Protein AF-A0A4D4ME92-F1 (afdb_monomer_lite)

Structure (mmCIF, N/CA/C/O backbone):
data_AF-A0A4D4ME92-F1
#
_entry.id   AF-A0A4D4ME92-F1
#
loop_
_atom_site.group_PDB
_atom_site.id
_atom_site.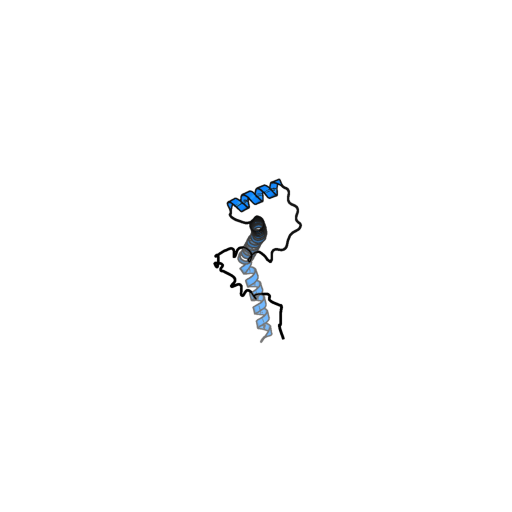type_symbol
_atom_site.label_atom_id
_atom_site.label_alt_id
_atom_site.label_comp_id
_atom_site.label_asym_id
_atom_site.label_entity_id
_atom_site.label_seq_id
_atom_site.pdbx_PDB_ins_code
_atom_site.Cartn_x
_atom_site.Cartn_y
_atom_site.Cartn_z
_atom_site.occupancy
_atom_site.B_iso_or_equiv
_atom_site.auth_seq_id
_atom_site.auth_comp_id
_atom_site.auth_asym_id
_atom_site.auth_atom_id
_atom_site.pdbx_PDB_model_num
ATOM 1 N N . MET A 1 1 ? -9.155 -56.994 79.400 1.00 43.25 1 MET A N 1
ATOM 2 C CA . MET A 1 1 ? -8.490 -55.939 78.609 1.00 43.25 1 MET A CA 1
ATOM 3 C C . MET A 1 1 ? -9.559 -55.136 77.883 1.00 43.25 1 MET A C 1
ATOM 5 O O . MET A 1 1 ? -10.289 -55.715 77.095 1.00 43.25 1 MET A O 1
ATOM 9 N N . ARG A 1 2 ? -9.743 -53.858 78.237 1.00 41.94 2 ARG A N 1
ATOM 10 C CA . ARG A 1 2 ? -10.668 -52.934 77.562 1.00 41.94 2 ARG A CA 1
ATOM 11 C C . ARG A 1 2 ? -9.824 -52.025 76.684 1.00 41.94 2 ARG A C 1
ATOM 13 O O . ARG A 1 2 ? -9.013 -51.291 77.242 1.00 41.94 2 ARG A O 1
ATOM 20 N N . ASP A 1 3 ? -10.019 -52.074 75.373 1.00 51.41 3 ASP A N 1
ATOM 21 C CA . ASP A 1 3 ? -9.364 -51.144 74.462 1.00 51.41 3 ASP A CA 1
ATOM 22 C C . ASP A 1 3 ? -10.337 -50.047 74.027 1.00 51.41 3 ASP A C 1
ATOM 24 O O . ASP A 1 3 ? -11.511 -50.284 73.733 1.00 51.41 3 ASP A O 1
ATOM 28 N N . ARG A 1 4 ? -9.846 -48.816 74.084 1.00 55.19 4 ARG A N 1
ATOM 29 C CA . ARG A 1 4 ? -10.583 -47.576 73.875 1.00 55.19 4 ARG A CA 1
ATOM 30 C C . ARG A 1 4 ? -9.703 -46.724 72.968 1.00 55.19 4 ARG A C 1
ATOM 32 O O . ARG A 1 4 ? -8.603 -46.359 73.380 1.00 55.19 4 ARG A O 1
ATOM 39 N N . ARG A 1 5 ? -10.327 -46.233 71.888 1.00 52.53 5 ARG A N 1
ATOM 40 C CA . ARG A 1 5 ? -9.940 -45.086 71.034 1.00 52.53 5 ARG A CA 1
ATOM 41 C C . ARG A 1 5 ? -9.082 -45.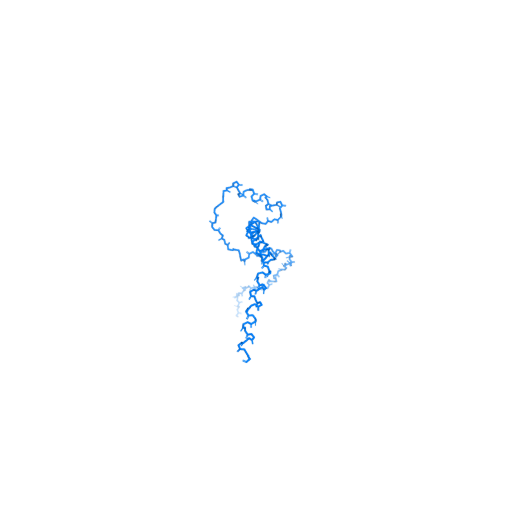477 69.823 1.00 52.53 5 ARG A C 1
ATOM 43 O O . ARG A 1 5 ? -7.922 -45.804 69.983 1.00 52.53 5 ARG A O 1
ATOM 50 N N . HIS A 1 6 ? -9.598 -45.316 68.604 1.00 49.47 6 HIS A N 1
ATOM 51 C CA . HIS A 1 6 ? -9.565 -44.066 67.828 1.00 49.47 6 HIS A CA 1
ATOM 52 C C . HIS A 1 6 ? -10.178 -44.307 66.427 1.00 49.47 6 HIS A C 1
ATOM 54 O O . HIS A 1 6 ? -9.667 -45.100 65.648 1.00 49.47 6 HIS A O 1
ATOM 60 N N . LEU A 1 7 ? -11.269 -43.617 66.092 1.00 48.91 7 LEU A N 1
ATOM 61 C CA . LEU A 1 7 ? -11.539 -43.174 64.711 1.00 48.91 7 LEU A CA 1
ATOM 62 C C . LEU A 1 7 ? -10.778 -41.838 64.553 1.00 48.91 7 LEU A C 1
ATOM 64 O O . LEU A 1 7 ? -10.682 -41.154 65.579 1.00 48.91 7 LEU A O 1
ATOM 68 N N . PRO A 1 8 ? -10.305 -41.386 63.361 1.00 49.09 8 PRO A N 1
ATOM 69 C CA . PRO A 1 8 ? -11.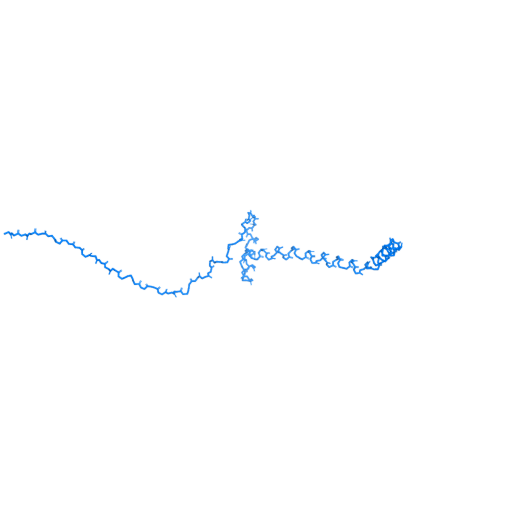215 -41.176 62.225 1.00 49.09 8 PRO A CA 1
ATOM 70 C C . PRO A 1 8 ? -10.603 -41.139 60.787 1.00 49.09 8 PRO A C 1
ATOM 72 O O . PRO A 1 8 ? -9.405 -41.246 60.574 1.00 49.09 8 PRO A O 1
ATOM 75 N N . GLN A 1 9 ? -11.495 -40.862 59.820 1.00 53.00 9 GLN A N 1
ATOM 76 C CA . GLN A 1 9 ? -11.294 -40.143 58.537 1.00 53.00 9 GLN A CA 1
ATOM 77 C C . GLN A 1 9 ? -11.241 -40.922 57.208 1.00 53.00 9 GLN A C 1
ATOM 79 O O . GLN A 1 9 ? -10.202 -41.206 56.625 1.00 53.00 9 GLN A O 1
ATOM 84 N N . LYS A 1 10 ? -12.462 -41.114 56.687 1.00 47.88 10 LYS A N 1
ATOM 85 C CA . LYS A 1 10 ? -12.915 -40.952 55.294 1.00 47.88 10 LYS A CA 1
ATOM 86 C C . LYS A 1 10 ? -11.864 -40.429 54.295 1.00 47.88 10 LYS A C 1
ATOM 88 O O . LYS A 1 10 ? -11.634 -39.221 54.221 1.00 47.88 10 LYS A O 1
ATOM 93 N N . ARG A 1 11 ? -11.392 -41.292 53.391 1.00 45.34 11 ARG A N 1
ATOM 94 C CA . ARG A 1 11 ? -11.000 -40.841 52.047 1.00 45.34 11 ARG A CA 1
ATOM 95 C C . ARG A 1 11 ? -12.273 -40.648 51.229 1.00 45.34 11 ARG A C 1
ATOM 97 O O . ARG A 1 11 ? -13.027 -41.584 50.994 1.00 45.34 11 ARG A O 1
ATOM 104 N N . ARG A 1 12 ? -12.540 -39.388 50.894 1.00 48.34 12 ARG A N 1
ATOM 105 C CA . ARG A 1 12 ? -13.545 -38.975 49.919 1.00 48.34 12 ARG A CA 1
ATOM 106 C C . ARG A 1 12 ? -12.979 -39.271 48.533 1.00 48.34 12 ARG A C 1
ATOM 108 O O . ARG A 1 12 ? -12.076 -38.568 48.092 1.00 48.34 12 ARG A O 1
ATOM 115 N N . GLU A 1 13 ? -13.501 -40.285 47.862 1.00 45.97 13 GLU A N 1
ATOM 116 C CA . GLU A 1 13 ? -13.469 -40.326 46.402 1.00 45.97 13 GLU A CA 1
ATOM 117 C C . GLU A 1 13 ? -14.507 -39.310 45.925 1.00 45.97 13 GLU A C 1
ATOM 119 O O . GLU A 1 13 ? -15.705 -39.574 45.867 1.00 45.97 13 GLU A O 1
ATOM 124 N N . HIS A 1 14 ? -14.048 -38.079 45.714 1.00 44.94 14 HIS A N 1
ATOM 125 C CA . HIS A 1 14 ? -14.825 -37.081 44.999 1.00 44.94 14 HIS A CA 1
ATOM 126 C C . HIS A 1 14 ? -14.708 -37.397 43.513 1.00 44.94 14 HIS A C 1
ATOM 128 O O . HIS A 1 14 ? -13.692 -37.105 42.887 1.00 44.94 14 HIS A O 1
ATOM 134 N N . ALA A 1 15 ? -15.763 -38.002 42.972 1.00 48.56 15 ALA A N 1
ATOM 135 C CA . ALA A 1 15 ? -16.082 -37.912 41.560 1.00 48.56 15 ALA A CA 1
ATOM 136 C C . ALA A 1 15 ? -16.167 -36.422 41.193 1.00 48.56 15 ALA A C 1
ATOM 138 O O . ALA A 1 15 ? -17.025 -35.696 41.699 1.00 48.56 15 ALA A O 1
ATOM 139 N N . THR A 1 16 ? -15.241 -35.945 40.366 1.00 54.38 16 THR A N 1
ATOM 140 C CA . THR A 1 16 ? -15.327 -34.604 39.789 1.00 54.38 16 THR A CA 1
ATOM 141 C C . THR A 1 16 ? -16.401 -34.592 38.703 1.00 54.38 16 THR A C 1
ATOM 143 O O . THR A 1 16 ? -16.374 -35.470 37.836 1.00 54.38 16 THR A O 1
ATOM 146 N N . PRO A 1 17 ? -17.337 -33.630 38.736 1.00 50.16 17 PRO A N 1
ATOM 147 C CA . PRO A 1 17 ? -18.415 -33.540 37.770 1.00 50.16 17 PRO A CA 1
ATOM 148 C C . PRO A 1 17 ? -17.957 -32.865 36.472 1.00 50.16 17 PRO A C 1
ATOM 150 O O . PRO A 1 17 ? -17.019 -32.072 36.457 1.00 50.16 17 PRO A O 1
ATOM 153 N N . GLU A 1 18 ? -18.666 -33.240 35.408 1.00 45.19 18 GLU A N 1
ATOM 154 C CA . GLU A 1 18 ? -19.057 -32.478 34.219 1.00 45.19 18 GLU A CA 1
ATOM 155 C C . GLU A 1 18 ? -18.325 -31.164 33.908 1.00 45.19 18 GLU A C 1
ATOM 157 O O . GLU A 1 18 ? -18.356 -30.235 34.705 1.00 45.19 18 GLU A O 1
ATOM 162 N N . HIS A 1 19 ? -17.906 -30.989 32.649 1.00 47.28 19 HIS A N 1
ATOM 163 C CA . HIS A 1 19 ? -18.387 -29.829 31.893 1.00 47.28 19 HIS A CA 1
ATOM 164 C C . HIS A 1 19 ? -18.200 -29.964 30.379 1.00 47.28 19 HIS A C 1
ATOM 166 O O . HIS A 1 19 ? -17.092 -30.035 29.854 1.00 47.28 19 HIS A O 1
ATOM 172 N N . LEU A 1 20 ? -19.357 -29.981 29.712 1.00 45.94 20 LEU A N 1
ATOM 173 C CA . LEU A 1 20 ? -19.662 -29.449 28.390 1.00 45.94 20 LEU A CA 1
ATOM 174 C C . LEU A 1 20 ? -18.467 -28.917 27.590 1.00 45.94 20 LEU A C 1
ATOM 176 O O . LEU A 1 20 ? -17.936 -27.838 27.862 1.00 45.94 20 LEU A O 1
ATOM 180 N N . THR A 1 21 ? -18.159 -29.610 26.498 1.00 49.94 21 THR A N 1
ATOM 181 C CA . THR A 1 21 ? -17.357 -29.091 25.390 1.00 49.94 21 THR A CA 1
ATOM 182 C C . THR A 1 21 ? -18.129 -27.959 24.708 1.00 49.94 21 THR A C 1
ATOM 184 O O . THR A 1 21 ? -18.812 -28.130 23.699 1.00 49.94 21 THR A O 1
ATOM 187 N N . ARG A 1 22 ? -18.060 -26.774 25.311 1.00 45.28 22 ARG A N 1
ATOM 188 C CA . ARG A 1 22 ? -18.498 -25.513 24.730 1.00 45.28 22 ARG A CA 1
ATOM 189 C C . ARG A 1 22 ? -17.638 -25.273 23.488 1.00 45.28 22 ARG A C 1
ATOM 191 O O . ARG A 1 22 ? -16.438 -25.047 23.603 1.00 45.28 22 ARG A O 1
ATOM 198 N N . HIS A 1 23 ? -18.257 -25.324 22.310 1.00 52.09 23 HIS A N 1
ATOM 199 C CA . HIS A 1 23 ? -17.760 -24.666 21.101 1.00 52.09 23 HIS A CA 1
ATOM 200 C C . HIS A 1 23 ? -17.487 -23.196 21.452 1.00 52.09 23 HIS A C 1
ATOM 202 O O . HIS A 1 23 ? -18.409 -22.388 21.542 1.00 52.09 23 HIS A O 1
ATOM 208 N N . GLY A 1 24 ? -16.237 -22.865 21.756 1.00 46.91 24 GLY A N 1
ATOM 209 C CA . GLY A 1 24 ? -15.874 -21.562 22.287 1.00 46.91 24 GLY A CA 1
ATOM 210 C C . GLY A 1 24 ? -14.439 -21.225 21.934 1.00 46.91 24 GLY A C 1
ATOM 211 O O . GLY A 1 24 ? -13.513 -21.704 22.574 1.00 46.91 24 GLY A O 1
ATOM 212 N N . ASN A 1 25 ? -14.299 -20.342 20.947 1.00 46.44 25 ASN A N 1
ATOM 213 C CA . ASN A 1 25 ? -13.147 -19.468 20.740 1.00 46.44 25 ASN A CA 1
ATOM 214 C C . ASN A 1 25 ? -11.861 -20.112 20.201 1.00 46.44 25 ASN A C 1
ATOM 216 O O . ASN A 1 25 ? -10.791 -19.974 20.789 1.00 46.44 25 ASN A O 1
ATOM 220 N N . SER A 1 26 ? -11.919 -20.641 18.974 1.00 50.19 26 SER A N 1
ATOM 221 C CA . SER A 1 26 ? -10.741 -20.613 18.091 1.00 50.19 26 SER A CA 1
ATOM 222 C C . SER A 1 26 ? -10.643 -19.244 17.400 1.00 50.19 26 SER A C 1
ATOM 224 O O . SER A 1 26 ? -10.824 -19.112 16.195 1.00 50.19 26 SER A O 1
ATOM 226 N N . CYS A 1 27 ? -10.445 -18.185 18.189 1.00 50.19 27 CYS A N 1
ATOM 227 C CA . CYS A 1 27 ? -10.202 -16.822 17.692 1.00 50.19 27 CYS A CA 1
ATOM 228 C C . CYS A 1 27 ? -8.811 -16.287 18.078 1.00 50.19 27 CYS A C 1
ATOM 230 O O . CYS A 1 27 ? -8.453 -15.179 17.690 1.00 50.19 27 CYS A O 1
ATOM 232 N N . TYR A 1 28 ? -7.999 -17.084 18.785 1.00 51.03 28 TYR A N 1
ATOM 233 C CA . TYR A 1 28 ? -6.697 -16.662 19.319 1.00 51.03 28 TYR A CA 1
ATOM 234 C C . TYR A 1 28 ? -5.465 -17.224 18.578 1.00 51.03 28 TYR A C 1
ATOM 236 O O . TYR A 1 28 ? -4.347 -17.010 19.035 1.00 51.03 28 TYR A O 1
ATOM 244 N N . HIS A 1 29 ? -5.614 -17.892 17.422 1.00 52.22 29 HIS A N 1
ATOM 245 C CA . HIS A 1 29 ? -4.500 -18.641 16.799 1.00 52.22 29 HIS A CA 1
ATOM 246 C C . HIS A 1 29 ? -4.049 -18.239 15.379 1.00 52.22 29 HIS A C 1
ATOM 248 O O . HIS A 1 29 ? -3.195 -18.917 14.823 1.00 52.22 29 HIS A O 1
ATOM 254 N N . ALA A 1 30 ? -4.489 -17.109 14.810 1.00 55.22 30 ALA A N 1
ATOM 255 C CA . ALA A 1 30 ? -3.949 -16.602 13.528 1.00 55.22 30 ALA A CA 1
ATOM 256 C C . ALA A 1 30 ? -3.170 -15.269 13.648 1.00 55.22 30 ALA A C 1
ATOM 258 O O . ALA A 1 30 ? -2.884 -14.616 12.649 1.00 55.22 30 ALA A O 1
ATOM 259 N N . GLY A 1 31 ? -2.853 -14.829 14.874 1.00 54.97 31 GLY A N 1
ATOM 260 C CA . GLY A 1 31 ? -2.270 -13.505 15.147 1.00 54.97 31 GLY A CA 1
ATOM 261 C C . GLY A 1 31 ? -0.747 -13.450 15.319 1.00 54.97 31 GLY A C 1
ATOM 262 O O . GLY A 1 31 ? -0.192 -12.357 15.402 1.00 54.97 31 GLY A O 1
ATOM 263 N N . MET A 1 32 ? -0.050 -14.587 15.376 1.00 65.31 32 MET A N 1
ATOM 264 C CA . MET A 1 32 ? 1.364 -14.632 15.769 1.00 65.31 32 MET A CA 1
ATOM 265 C C . MET A 1 32 ? 2.304 -14.790 14.571 1.00 65.31 32 MET A C 1
ATOM 267 O O . MET A 1 32 ? 2.788 -15.883 14.307 1.00 65.31 32 MET A O 1
ATOM 271 N N . ALA A 1 33 ? 2.547 -13.673 13.875 1.00 63.56 33 ALA A N 1
ATOM 272 C CA . ALA A 1 33 ? 3.803 -13.341 13.176 1.00 63.56 33 ALA A CA 1
ATOM 273 C C . ALA A 1 33 ? 3.777 -11.887 12.641 1.00 63.56 33 ALA A C 1
ATOM 275 O O . ALA A 1 33 ? 4.236 -11.612 11.536 1.00 63.56 33 ALA A O 1
ATOM 276 N N . LYS A 1 34 ? 3.175 -10.936 13.371 1.00 70.12 34 LYS A N 1
ATOM 277 C CA . LYS A 1 34 ? 3.154 -9.520 12.965 1.00 70.12 34 LYS A CA 1
ATOM 278 C C . LYS A 1 34 ? 4.210 -8.766 13.771 1.00 70.12 34 LYS A C 1
ATOM 280 O O . LYS A 1 34 ? 4.069 -8.622 14.982 1.00 70.12 34 LYS A O 1
ATOM 285 N N . THR A 1 35 ? 5.277 -8.318 13.113 1.00 79.44 35 THR A N 1
ATOM 286 C CA . THR A 1 35 ? 6.308 -7.478 13.739 1.00 79.44 35 THR A CA 1
ATOM 287 C C . THR A 1 35 ? 5.691 -6.144 14.155 1.00 79.44 35 THR A C 1
ATOM 289 O O . THR A 1 35 ? 5.040 -5.481 13.348 1.00 79.44 35 THR A O 1
ATOM 292 N N . GLN A 1 36 ? 5.888 -5.738 15.408 1.00 81.62 36 GLN A N 1
ATOM 293 C CA . GLN A 1 36 ? 5.443 -4.429 15.880 1.00 81.62 36 GLN A CA 1
ATOM 294 C C . GLN A 1 36 ? 6.326 -3.334 15.262 1.00 81.62 36 GLN A C 1
ATOM 296 O O . GLN A 1 36 ? 7.544 -3.361 15.428 1.00 81.62 36 GLN A O 1
ATOM 301 N N . SER A 1 37 ? 5.731 -2.365 14.561 1.00 78.50 37 SER A N 1
ATOM 302 C CA . SER A 1 37 ? 6.443 -1.181 14.071 1.00 78.50 37 SER A CA 1
ATOM 303 C C . SER A 1 37 ? 6.299 -0.028 15.070 1.00 78.50 37 SER A C 1
ATOM 305 O O . SER A 1 37 ? 5.206 0.278 15.540 1.00 78.50 37 SER A O 1
ATOM 307 N N . GLY A 1 38 ? 7.409 0.623 15.426 1.00 86.06 38 GLY A N 1
ATOM 308 C CA . GLY A 1 38 ? 7.433 1.769 16.348 1.00 86.06 38 GLY A CA 1
ATOM 309 C C . GLY A 1 38 ? 7.024 3.106 15.714 1.00 86.06 38 GLY A C 1
ATOM 310 O O . GLY A 1 38 ? 7.476 4.154 16.174 1.00 86.06 38 GLY A O 1
ATOM 311 N N . ALA A 1 39 ? 6.243 3.091 14.630 1.00 89.25 39 ALA A N 1
ATOM 312 C CA . ALA A 1 39 ? 5.864 4.299 13.903 1.00 89.25 39 ALA A CA 1
ATOM 313 C C . ALA A 1 39 ? 4.855 5.135 14.707 1.00 89.25 39 ALA A C 1
ATOM 315 O O . ALA A 1 39 ? 3.890 4.603 15.257 1.00 89.25 39 ALA A O 1
ATOM 316 N N . ARG A 1 40 ? 5.068 6.454 14.761 1.00 94.50 40 ARG A N 1
ATOM 317 C CA . ARG A 1 40 ? 4.119 7.405 15.354 1.00 94.50 40 ARG A CA 1
ATOM 318 C C . ARG A 1 40 ? 3.234 7.972 14.255 1.00 94.50 40 ARG A C 1
ATOM 320 O O . ARG A 1 40 ? 3.731 8.310 13.186 1.00 94.50 40 ARG A O 1
ATOM 327 N N . ILE A 1 41 ? 1.939 8.044 14.528 1.00 93.50 41 ILE A N 1
ATOM 328 C CA . ILE A 1 41 ? 0.919 8.519 13.596 1.00 93.50 41 ILE A CA 1
ATOM 329 C C . ILE A 1 41 ? 0.094 9.560 14.342 1.00 93.50 41 ILE A C 1
ATOM 331 O O . ILE A 1 41 ? -0.257 9.335 15.504 1.00 93.50 41 ILE A O 1
ATOM 335 N N . ASP A 1 42 ? -0.196 10.677 13.680 1.00 97.62 42 ASP A N 1
ATOM 336 C CA . ASP A 1 42 ? -1.056 11.715 14.234 1.00 97.62 42 ASP A CA 1
ATOM 337 C C . ASP A 1 42 ? -2.456 11.172 14.541 1.00 97.62 42 ASP A C 1
ATOM 339 O O . ASP A 1 42 ? -2.980 10.272 13.877 1.00 97.62 42 ASP A O 1
ATOM 343 N N . GLN A 1 43 ? -3.057 11.690 15.610 1.00 96.69 43 GLN A N 1
ATOM 344 C CA . GLN A 1 43 ? -4.284 11.129 16.166 1.00 96.69 43 GLN A CA 1
ATOM 345 C C . GLN A 1 43 ? -5.469 11.235 15.193 1.00 96.69 43 GLN A C 1
ATOM 347 O O . GLN A 1 43 ? -6.276 10.314 15.105 1.00 96.69 43 GLN A O 1
ATOM 352 N N . ASP A 1 44 ? -5.566 12.325 14.440 1.00 98.00 44 ASP A N 1
ATOM 353 C CA . ASP A 1 44 ? -6.589 12.532 13.411 1.00 98.00 44 ASP A CA 1
ATOM 354 C C . ASP A 1 44 ? -6.454 11.530 12.253 1.00 98.00 44 ASP A C 1
ATOM 356 O O . ASP A 1 44 ? -7.440 10.910 11.842 1.00 98.00 44 ASP A O 1
ATOM 360 N N . VAL A 1 45 ? -5.226 11.290 11.790 1.00 97.00 45 VAL A N 1
ATOM 361 C CA . VAL A 1 45 ? -4.912 10.287 10.765 1.00 97.00 45 VAL A CA 1
ATOM 362 C C . VAL A 1 45 ? -5.248 8.883 11.266 1.00 97.00 45 VAL A C 1
ATOM 364 O O . VAL A 1 45 ? -5.838 8.082 10.536 1.00 97.00 45 VAL A O 1
ATOM 367 N N . MET A 1 46 ? -4.923 8.584 12.525 1.00 96.56 46 MET A N 1
ATOM 368 C CA . MET A 1 46 ? -5.249 7.306 13.154 1.00 96.56 46 MET A CA 1
ATOM 369 C C . MET A 1 46 ? -6.766 7.069 13.210 1.00 96.56 46 MET A C 1
ATOM 371 O O . MET A 1 46 ? -7.227 5.970 12.893 1.00 96.56 46 MET A O 1
ATOM 375 N N . GLU A 1 47 ? -7.561 8.079 13.571 1.00 97.94 47 GLU A N 1
ATOM 376 C CA . GLU A 1 47 ? -9.023 7.950 13.598 1.00 97.94 47 GLU A CA 1
ATOM 377 C C . GLU A 1 47 ? -9.619 7.775 12.198 1.00 97.94 47 GLU A C 1
ATOM 379 O O . GLU A 1 47 ? -10.483 6.913 12.002 1.00 97.94 47 GLU A O 1
ATOM 384 N N . LEU A 1 48 ? -9.105 8.497 11.199 1.00 98.12 48 LEU A N 1
ATOM 385 C CA . LEU A 1 48 ? -9.511 8.296 9.809 1.00 98.12 48 LEU A CA 1
ATOM 386 C C . LEU A 1 48 ? -9.212 6.864 9.341 1.00 98.12 48 LEU A C 1
ATOM 388 O O . LEU A 1 48 ? -10.070 6.208 8.744 1.00 98.12 48 LEU A O 1
ATOM 392 N N . ALA A 1 49 ? -8.017 6.352 9.637 1.00 96.62 49 ALA A N 1
ATOM 393 C CA . ALA A 1 49 ? -7.627 5.001 9.261 1.00 96.62 49 ALA A CA 1
ATOM 394 C C . ALA A 1 49 ? -8.504 3.941 9.948 1.00 96.62 49 ALA A C 1
ATOM 396 O O . ALA A 1 49 ? -8.930 2.986 9.298 1.00 96.62 49 ALA A O 1
ATOM 397 N N . LYS A 1 50 ? -8.851 4.127 11.229 1.00 97.25 50 LYS A N 1
ATOM 398 C CA . LYS A 1 50 ? -9.782 3.242 11.950 1.00 97.25 50 LYS A CA 1
ATOM 399 C C . LYS A 1 50 ? -11.182 3.251 11.343 1.00 97.25 50 LYS A C 1
ATOM 401 O O . LYS A 1 50 ? -11.772 2.180 11.198 1.00 97.25 50 LYS A O 1
ATOM 406 N N . ALA A 1 51 ? -11.711 4.424 10.990 1.00 98.12 51 ALA A N 1
ATOM 407 C CA . ALA A 1 51 ? -13.017 4.536 10.344 1.00 98.12 51 ALA A CA 1
ATOM 408 C C . ALA A 1 51 ? -13.032 3.756 9.021 1.00 98.12 51 ALA A C 1
ATOM 410 O O . ALA A 1 51 ? -13.866 2.877 8.826 1.00 98.12 51 ALA A O 1
ATOM 411 N N . ARG A 1 52 ? -12.021 3.968 8.173 1.00 98.12 52 ARG A N 1
ATOM 412 C CA . ARG A 1 52 ? -11.897 3.262 6.890 1.00 98.12 52 ARG A CA 1
ATOM 413 C C . ARG A 1 52 ? -11.671 1.761 7.028 1.00 98.12 52 ARG A C 1
ATOM 415 O O . ARG A 1 52 ? -12.180 0.999 6.208 1.00 98.12 52 ARG A O 1
ATOM 422 N N . ALA A 1 53 ? -10.902 1.334 8.026 1.00 97.69 53 ALA A N 1
ATOM 423 C CA . ALA A 1 53 ? -10.707 -0.082 8.314 1.00 97.69 53 ALA A CA 1
ATOM 424 C C . ALA A 1 53 ? -12.041 -0.735 8.709 1.00 97.69 53 ALA A C 1
ATOM 426 O O . ALA A 1 53 ? -12.379 -1.799 8.192 1.00 97.69 53 ALA A O 1
ATOM 427 N N . ARG A 1 54 ? -12.846 -0.056 9.539 1.00 97.94 54 ARG A N 1
ATOM 428 C CA . ARG A 1 54 ? -14.188 -0.512 9.926 1.00 97.94 54 ARG A CA 1
ATOM 429 C C . ARG A 1 54 ? -15.128 -0.618 8.730 1.00 97.94 54 ARG A C 1
ATOM 431 O O . ARG A 1 54 ? -15.779 -1.650 8.596 1.00 97.94 54 ARG A O 1
ATOM 438 N N . ASP A 1 55 ? -15.155 0.387 7.856 1.00 98.06 55 ASP A N 1
ATOM 439 C CA . ASP A 1 55 ? -15.990 0.373 6.644 1.00 98.06 55 ASP A CA 1
ATOM 440 C C . ASP A 1 55 ? -15.681 -0.837 5.746 1.00 98.06 55 ASP A C 1
ATOM 442 O O . ASP A 1 55 ? -16.548 -1.329 5.028 1.00 98.06 55 ASP A O 1
ATOM 446 N N . ARG A 1 56 ? -14.442 -1.341 5.807 1.00 96.00 56 ARG A N 1
ATOM 447 C CA . ARG A 1 56 ? -13.965 -2.505 5.049 1.00 96.00 56 ARG A CA 1
ATOM 448 C C . ARG A 1 56 ? -13.979 -3.817 5.840 1.00 96.00 56 ARG A C 1
ATOM 450 O O . ARG A 1 56 ?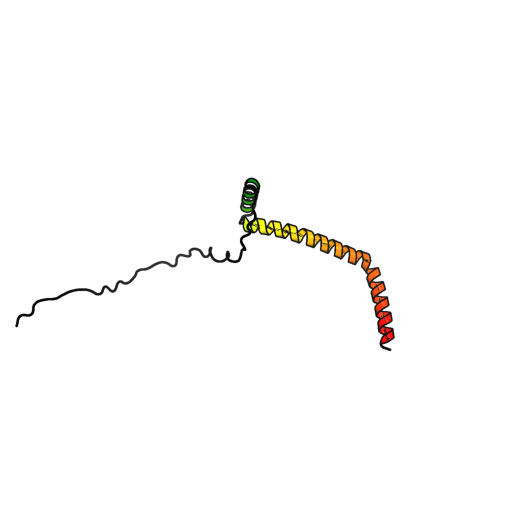 -13.548 -4.835 5.307 1.00 96.00 56 ARG A O 1
ATOM 457 N N . GLY A 1 57 ? -14.427 -3.813 7.098 1.00 96.94 57 GLY A N 1
ATOM 458 C CA . GLY A 1 57 ? -14.389 -4.993 7.970 1.00 96.94 57 GLY A CA 1
ATOM 459 C C . GLY A 1 57 ? -12.972 -5.499 8.276 1.00 96.94 57 GLY A C 1
ATOM 460 O O . GLY A 1 57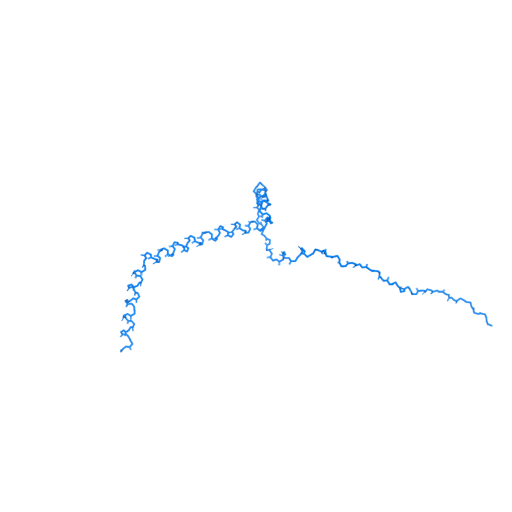 ? -12.787 -6.680 8.560 1.00 96.94 57 GLY A O 1
ATOM 461 N N . GLN A 1 58 ? -11.965 -4.628 8.195 1.00 95.19 58 GLN A N 1
ATOM 462 C CA . GLN A 1 58 ? -10.552 -4.956 8.386 1.00 95.19 58 GLN A CA 1
ATOM 463 C C . GLN A 1 58 ? -10.054 -4.495 9.759 1.00 95.19 58 GLN A C 1
ATOM 465 O O . GLN A 1 58 ? -10.526 -3.502 10.317 1.00 95.19 58 GLN A O 1
ATOM 470 N N . SER A 1 59 ? -9.043 -5.185 10.298 1.00 95.75 59 SER A N 1
ATOM 471 C CA . SER A 1 59 ? -8.270 -4.622 11.407 1.00 95.75 59 SER A CA 1
ATOM 472 C C . SER A 1 59 ? -7.458 -3.421 10.913 1.00 95.75 59 SER A C 1
ATOM 474 O O . SER A 1 59 ? -7.079 -3.355 9.743 1.00 95.75 59 SER A O 1
ATOM 476 N N . ILE A 1 60 ? -7.138 -2.480 11.804 1.00 95.19 60 ILE A N 1
ATOM 477 C CA . ILE A 1 60 ? -6.315 -1.316 11.442 1.00 95.19 60 ILE A CA 1
ATOM 478 C C . ILE A 1 60 ? -4.953 -1.727 10.864 1.00 95.19 60 ILE A C 1
ATOM 480 O O . ILE A 1 60 ? -4.489 -1.145 9.888 1.00 95.19 60 ILE A O 1
ATOM 484 N N . GLY A 1 61 ? -4.337 -2.771 11.425 1.00 93.25 61 GLY A N 1
ATOM 485 C CA . GLY A 1 61 ? -3.058 -3.285 10.944 1.00 93.25 61 GLY A CA 1
ATOM 486 C C . GLY A 1 61 ? -3.163 -3.900 9.550 1.00 93.25 61 GLY A C 1
ATOM 487 O O . GLY A 1 61 ? -2.302 -3.649 8.711 1.00 93.25 61 GLY A O 1
ATOM 488 N N . ASP A 1 62 ? -4.230 -4.656 9.276 1.00 95.06 62 ASP A N 1
ATOM 489 C CA . ASP A 1 62 ? -4.439 -5.256 7.952 1.00 95.06 62 ASP A CA 1
ATOM 490 C C . ASP A 1 62 ? -4.767 -4.190 6.900 1.00 95.06 62 ASP A C 1
ATOM 492 O O . ASP A 1 62 ? -4.287 -4.284 5.770 1.00 95.06 62 ASP A O 1
ATOM 496 N N . TYR A 1 63 ? -5.506 -3.147 7.289 1.00 96.38 63 TYR A N 1
ATOM 497 C CA . TYR A 1 63 ? -5.788 -1.996 6.437 1.00 96.38 63 TYR A CA 1
ATOM 498 C C . TYR A 1 63 ? -4.510 -1.239 6.054 1.00 96.38 63 TYR A C 1
ATOM 500 O O . TYR A 1 63 ? -4.265 -1.001 4.873 1.00 96.38 63 TYR A O 1
ATOM 508 N N . ILE A 1 64 ? -3.652 -0.915 7.028 1.00 94.44 64 ILE A N 1
ATOM 509 C CA . ILE A 1 64 ? -2.369 -0.246 6.758 1.00 94.44 64 ILE A CA 1
ATOM 510 C C . ILE A 1 64 ? -1.481 -1.129 5.877 1.00 94.44 64 ILE A C 1
ATOM 512 O O . ILE A 1 64 ? -0.917 -0.652 4.897 1.00 94.44 64 ILE A O 1
ATOM 516 N N . ALA A 1 65 ? -1.384 -2.424 6.182 1.00 93.50 65 ALA A N 1
ATOM 517 C CA . ALA A 1 65 ? -0.575 -3.344 5.392 1.00 93.50 65 ALA A CA 1
ATOM 518 C C . ALA A 1 65 ? -1.072 -3.455 3.941 1.00 93.50 65 ALA A C 1
ATOM 520 O O . ALA A 1 65 ? -0.263 -3.574 3.026 1.00 93.50 65 ALA A O 1
ATOM 521 N N . HIS A 1 66 ? -2.388 -3.410 3.723 1.00 93.62 66 HIS A N 1
ATOM 522 C CA . HIS A 1 66 ? -2.968 -3.371 2.384 1.00 93.62 66 HIS A CA 1
ATOM 523 C C . HIS A 1 66 ? -2.578 -2.097 1.634 1.00 93.62 66 HIS A C 1
ATOM 525 O O . HIS A 1 66 ? -2.074 -2.200 0.523 1.00 93.62 66 HIS A O 1
ATOM 531 N N . LEU A 1 67 ? -2.752 -0.924 2.252 1.00 93.56 67 LEU A N 1
ATOM 532 C CA . LEU A 1 67 ? -2.383 0.354 1.635 1.00 93.56 67 LEU A CA 1
ATOM 533 C C . LEU A 1 67 ? -0.905 0.400 1.236 1.00 93.56 67 LEU A C 1
ATOM 535 O O . LEU A 1 67 ? -0.585 0.807 0.127 1.00 93.56 67 LEU A O 1
ATOM 539 N N . VAL A 1 68 ? -0.012 -0.054 2.121 1.00 93.06 68 VAL A N 1
ATOM 540 C CA . VAL A 1 68 ? 1.434 -0.076 1.851 1.00 93.06 68 VAL A CA 1
ATOM 541 C C . VAL A 1 68 ? 1.775 -1.025 0.700 1.00 93.06 68 VAL A C 1
ATOM 543 O O . VAL A 1 68 ? 2.623 -0.701 -0.126 1.00 93.06 68 VAL A O 1
ATOM 546 N N . ARG A 1 69 ? 1.118 -2.190 0.623 1.00 92.00 69 ARG A N 1
ATOM 547 C CA . ARG A 1 69 ? 1.317 -3.118 -0.498 1.00 92.00 69 ARG A CA 1
ATOM 548 C C . ARG A 1 69 ? 0.818 -2.535 -1.811 1.00 92.00 69 ARG A C 1
ATOM 550 O O . ARG A 1 69 ? 1.554 -2.578 -2.783 1.00 92.00 69 ARG A O 1
ATOM 557 N N . GLU A 1 70 ? -0.385 -1.966 -1.838 1.00 91.06 70 GLU A N 1
ATOM 558 C CA . GLU A 1 70 ? -0.919 -1.352 -3.059 1.00 91.06 70 GLU A CA 1
ATOM 559 C C . GLU A 1 70 ? -0.043 -0.208 -3.572 1.00 91.06 70 GLU A C 1
ATOM 561 O O . GLU A 1 70 ? 0.166 -0.095 -4.779 1.00 91.06 70 GLU A O 1
ATOM 566 N N . ASP A 1 71 ? 0.497 0.611 -2.670 1.00 89.88 71 ASP A N 1
ATOM 567 C CA . ASP A 1 71 ? 1.427 1.684 -3.024 1.00 89.88 71 ASP A CA 1
ATOM 568 C C . ASP A 1 71 ? 2.714 1.134 -3.669 1.00 89.88 71 ASP A C 1
ATOM 570 O O . ASP A 1 71 ? 3.107 1.558 -4.760 1.00 89.88 71 ASP A O 1
ATOM 574 N N . ALA A 1 72 ? 3.323 0.117 -3.050 1.00 89.88 72 ALA A N 1
ATOM 575 C CA . ALA A 1 72 ? 4.544 -0.509 -3.553 1.00 89.88 72 ALA A CA 1
ATOM 576 C C . ALA A 1 72 ? 4.325 -1.273 -4.873 1.00 89.88 72 ALA A C 1
ATOM 578 O O . ALA A 1 72 ? 5.092 -1.126 -5.832 1.00 89.88 72 ALA A O 1
ATOM 579 N N . ASP A 1 73 ? 3.264 -2.075 -4.945 1.00 88.75 73 ASP A N 1
ATOM 580 C CA . ASP A 1 73 ? 2.954 -2.906 -6.107 1.00 88.75 73 ASP A CA 1
ATOM 581 C C . ASP A 1 73 ? 2.479 -2.055 -7.290 1.00 88.75 73 ASP A C 1
ATOM 583 O O . ASP A 1 73 ? 2.823 -2.344 -8.436 1.00 88.75 73 ASP A O 1
ATOM 587 N N . GLY A 1 74 ? 1.756 -0.960 -7.040 1.00 85.88 74 GLY A N 1
ATOM 588 C CA . GLY A 1 74 ? 1.289 -0.053 -8.087 1.00 85.88 74 GLY A CA 1
ATOM 589 C C . GLY A 1 74 ? 2.428 0.600 -8.875 1.00 85.88 74 GLY A C 1
ATOM 590 O O . GLY A 1 74 ? 2.324 0.758 -10.092 1.00 85.88 74 GLY A O 1
ATOM 591 N N . LEU A 1 75 ? 3.537 0.949 -8.217 1.00 84.94 75 LEU A N 1
ATOM 592 C CA . LEU A 1 75 ? 4.746 1.436 -8.892 1.00 84.94 75 LEU A CA 1
ATOM 593 C C . LEU A 1 75 ? 5.442 0.323 -9.678 1.00 84.94 75 LEU A C 1
ATOM 595 O O . LEU A 1 75 ? 5.864 0.541 -10.815 1.00 84.94 75 LEU A O 1
ATOM 599 N N . ARG A 1 76 ? 5.517 -0.880 -9.100 1.00 83.12 76 ARG A N 1
ATOM 600 C CA . ARG A 1 76 ? 6.112 -2.049 -9.753 1.00 83.12 76 ARG A CA 1
ATOM 601 C C . ARG A 1 76 ? 5.385 -2.411 -11.045 1.00 83.12 76 ARG A C 1
ATOM 603 O O . ARG A 1 76 ? 6.044 -2.633 -12.057 1.00 83.12 76 ARG A O 1
ATOM 610 N N . VAL A 1 77 ? 4.052 -2.448 -11.019 1.00 90.31 77 VAL A N 1
ATOM 611 C CA . VAL A 1 77 ? 3.227 -2.735 -12.202 1.00 90.31 77 VAL A CA 1
ATOM 612 C C . VAL A 1 77 ? 3.493 -1.704 -13.296 1.00 90.31 77 VAL A C 1
ATOM 614 O O . VAL A 1 77 ? 3.842 -2.086 -14.406 1.00 90.31 77 VAL A O 1
ATOM 617 N N . ARG A 1 78 ? 3.453 -0.403 -12.975 1.00 89.94 78 ARG A N 1
ATOM 618 C CA . ARG A 1 78 ? 3.746 0.659 -13.957 1.00 89.94 78 ARG A CA 1
ATOM 619 C C . ARG A 1 78 ? 5.160 0.557 -14.530 1.00 89.94 78 ARG A C 1
ATOM 621 O O . ARG A 1 78 ? 5.352 0.797 -15.717 1.00 89.94 78 ARG A O 1
ATOM 628 N N . GLY A 1 79 ? 6.142 0.209 -13.699 1.00 89.81 79 GLY A N 1
ATOM 629 C CA . GLY A 1 79 ? 7.523 0.010 -14.136 1.00 89.81 79 GLY A CA 1
ATOM 630 C C . GLY A 1 79 ? 7.669 -1.171 -15.096 1.00 89.81 79 GLY A C 1
ATOM 631 O O . GLY A 1 79 ? 8.332 -1.044 -16.122 1.00 89.81 79 GLY A O 1
ATOM 632 N N . LEU A 1 80 ? 7.016 -2.298 -14.801 1.00 95.06 80 LEU A N 1
ATOM 633 C CA . LEU A 1 80 ? 7.010 -3.461 -15.690 1.00 95.06 80 LEU A CA 1
ATOM 634 C C . LEU A 1 80 ? 6.262 -3.192 -16.993 1.00 95.06 80 LEU A C 1
ATOM 636 O O . LEU A 1 80 ? 6.745 -3.597 -18.044 1.00 95.06 80 LEU A O 1
ATOM 640 N N . ASP A 1 81 ? 5.140 -2.477 -16.947 1.00 95.81 81 ASP A N 1
ATOM 641 C CA . ASP A 1 81 ? 4.411 -2.082 -18.153 1.00 95.81 81 ASP A CA 1
ATOM 642 C C . ASP A 1 81 ? 5.262 -1.162 -19.039 1.00 95.81 81 ASP A C 1
ATOM 644 O O . ASP A 1 81 ? 5.308 -1.341 -20.256 1.00 95.81 81 ASP A O 1
ATOM 648 N N . ALA A 1 82 ? 5.992 -0.215 -18.440 1.00 96.12 82 ALA A N 1
ATOM 649 C CA . ALA A 1 82 ? 6.918 0.645 -19.170 1.00 96.12 82 ALA A CA 1
ATOM 650 C C . ALA A 1 82 ? 8.082 -0.149 -19.784 1.00 96.12 82 ALA A C 1
ATOM 652 O O . ALA A 1 82 ? 8.410 0.051 -20.951 1.00 96.12 82 ALA A O 1
ATOM 653 N N . ALA A 1 83 ? 8.677 -1.075 -19.026 1.00 95.62 83 ALA A N 1
ATOM 654 C CA . ALA A 1 83 ? 9.747 -1.937 -19.522 1.00 95.62 83 ALA A CA 1
ATOM 655 C C . ALA A 1 83 ? 9.262 -2.852 -20.653 1.00 95.62 83 ALA A C 1
ATOM 657 O O . ALA A 1 83 ? 9.932 -2.971 -21.673 1.00 95.62 83 ALA A O 1
ATOM 658 N N . ARG A 1 84 ? 8.072 -3.448 -20.512 1.00 96.06 84 ARG A N 1
ATOM 659 C CA . ARG A 1 84 ? 7.440 -4.243 -21.568 1.00 96.06 84 ARG A CA 1
ATOM 660 C C . ARG A 1 84 ? 7.267 -3.416 -22.834 1.00 96.06 84 ARG A C 1
ATOM 662 O O . ARG A 1 84 ? 7.680 -3.852 -23.898 1.00 96.06 84 ARG A O 1
ATOM 669 N N . ARG A 1 85 ? 6.690 -2.220 -22.710 1.00 95.56 85 ARG A N 1
ATOM 670 C CA . ARG A 1 85 ? 6.488 -1.323 -23.848 1.00 95.56 85 ARG A CA 1
ATOM 671 C C . ARG A 1 85 ? 7.807 -0.967 -24.533 1.00 95.56 85 ARG A C 1
ATOM 673 O O . ARG A 1 85 ? 7.857 -0.956 -25.753 1.00 95.56 85 ARG A O 1
ATOM 680 N N . PHE A 1 86 ? 8.863 -0.714 -23.763 1.00 95.19 86 PHE A N 1
ATOM 681 C CA . PHE A 1 86 ? 10.196 -0.467 -24.306 1.00 95.19 86 PHE A CA 1
ATOM 682 C C . PHE A 1 86 ? 10.728 -1.670 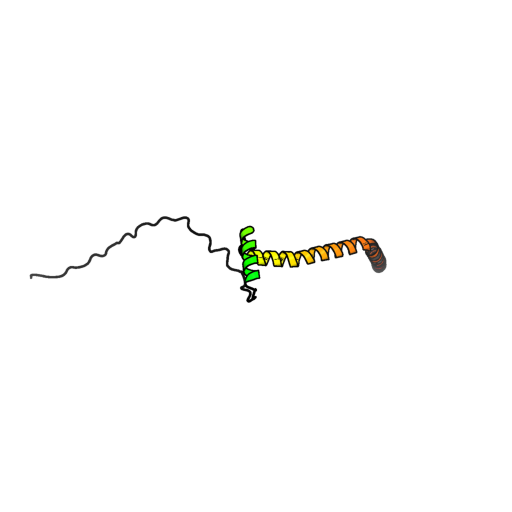-25.099 1.00 95.19 86 PHE A C 1
ATOM 684 O O . PHE A 1 86 ? 11.230 -1.490 -26.203 1.00 95.19 86 PHE A O 1
ATOM 691 N N . LEU A 1 87 ? 10.588 -2.892 -24.575 1.00 94.50 87 LEU A N 1
ATOM 692 C CA . LEU A 1 87 ? 10.986 -4.105 -25.299 1.00 94.50 87 LEU A CA 1
ATOM 693 C C . LEU A 1 87 ? 10.174 -4.277 -26.589 1.00 94.50 87 LEU A C 1
ATOM 695 O O . LEU A 1 87 ? 10.762 -4.485 -27.643 1.00 94.50 87 LEU A O 1
ATOM 699 N N . ASP A 1 88 ? 8.851 -4.104 -26.522 1.00 95.19 88 ASP A N 1
ATOM 700 C CA . ASP A 1 88 ? 7.964 -4.207 -27.687 1.00 95.19 88 ASP A CA 1
ATOM 701 C C . ASP A 1 88 ? 8.318 -3.155 -28.764 1.00 95.19 88 ASP A C 1
ATOM 703 O O . ASP A 1 88 ? 8.330 -3.461 -29.956 1.00 95.19 88 ASP A O 1
ATOM 707 N N . GLU A 1 89 ? 8.638 -1.918 -28.364 1.00 95.31 89 GLU A N 1
ATOM 708 C CA . GLU A 1 89 ? 9.025 -0.831 -29.278 1.00 95.31 89 GLU A CA 1
ATOM 709 C C . GLU A 1 89 ? 10.420 -1.032 -29.899 1.00 95.31 89 GLU A C 1
ATOM 711 O O . GLU A 1 89 ? 10.659 -0.581 -31.020 1.00 95.31 89 GLU A O 1
ATOM 716 N N . HIS A 1 90 ? 11.334 -1.714 -29.204 1.00 94.25 90 HIS A N 1
ATOM 717 C CA . HIS A 1 90 ? 12.729 -1.882 -29.626 1.00 94.25 90 HIS A CA 1
ATOM 718 C C . HIS A 1 90 ? 13.094 -3.304 -30.072 1.00 94.25 90 HIS A C 1
ATOM 720 O O . HIS A 1 90 ? 14.266 -3.558 -30.350 1.00 94.25 90 HIS A O 1
ATOM 726 N N . GLN A 1 91 ? 12.118 -4.207 -30.202 1.00 90.00 91 GLN A N 1
ATOM 727 C CA . GLN A 1 91 ? 12.345 -5.619 -30.526 1.00 90.00 91 GLN A CA 1
ATOM 728 C C . GLN A 1 91 ? 13.236 -5.812 -31.761 1.00 90.00 91 GLN A C 1
ATOM 730 O O . GLN A 1 91 ? 14.210 -6.550 -31.701 1.00 90.00 91 GLN A O 1
ATOM 735 N N . ALA A 1 92 ? 12.988 -5.056 -32.834 1.00 89.88 92 ALA A N 1
ATOM 736 C CA . ALA A 1 92 ? 13.762 -5.157 -34.073 1.00 89.88 92 ALA A CA 1
ATOM 737 C C . ALA A 1 92 ? 15.260 -4.835 -33.900 1.00 89.88 92 ALA A C 1
ATOM 739 O O . ALA A 1 92 ? 16.092 -5.396 -34.604 1.00 89.88 92 ALA A O 1
ATOM 740 N N . VAL A 1 93 ? 15.612 -3.944 -32.964 1.00 90.94 93 VAL A N 1
ATOM 741 C CA . VAL A 1 93 ? 17.017 -3.615 -32.669 1.00 90.94 93 VAL A CA 1
ATOM 742 C C . VAL A 1 93 ? 17.690 -4.770 -31.932 1.00 90.94 93 VAL A C 1
ATOM 744 O O . VAL A 1 93 ? 18.857 -5.060 -32.179 1.00 90.94 93 VAL A O 1
ATOM 747 N N . PHE A 1 94 ? 16.967 -5.434 -31.027 1.00 87.62 94 PHE A N 1
ATOM 748 C CA . PHE A 1 94 ? 17.484 -6.613 -30.336 1.00 87.62 94 PHE A CA 1
ATOM 749 C C . PHE A 1 94 ? 17.654 -7.791 -31.293 1.00 87.62 94 PHE A C 1
ATOM 751 O O . PHE A 1 94 ? 18.706 -8.422 -31.263 1.00 87.62 94 PHE A O 1
ATOM 758 N N . ASP A 1 95 ? 16.678 -8.016 -32.175 1.00 90.75 95 ASP A N 1
ATOM 759 C CA . ASP A 1 95 ? 16.743 -9.066 -33.193 1.00 90.75 95 ASP A CA 1
ATOM 760 C C . ASP A 1 95 ? 17.956 -8.852 -34.127 1.00 90.75 95 ASP A C 1
ATOM 762 O O . ASP A 1 95 ? 18.718 -9.783 -34.374 1.00 90.75 95 ASP A O 1
ATOM 766 N N . GLU A 1 96 ? 18.218 -7.613 -34.573 1.00 86.88 96 GLU A N 1
ATOM 767 C CA . GLU A 1 96 ? 19.386 -7.288 -35.414 1.00 86.88 96 GLU A CA 1
ATOM 768 C C . GLU A 1 96 ? 20.722 -7.596 -34.717 1.00 86.88 96 GLU A C 1
ATOM 770 O O . GLU A 1 96 ? 21.652 -8.128 -35.331 1.00 86.88 96 GLU A O 1
ATOM 775 N N . VAL A 1 97 ? 20.830 -7.269 -33.426 1.00 87.69 97 VAL A N 1
ATOM 776 C CA . VAL A 1 97 ? 22.031 -7.562 -32.632 1.00 87.69 97 VAL A CA 1
ATOM 777 C C . VAL A 1 97 ? 22.194 -9.069 -32.429 1.00 87.69 97 VAL A C 1
ATOM 779 O O . VAL A 1 97 ? 23.305 -9.581 -32.572 1.00 87.69 97 VAL A O 1
ATOM 782 N N . GLU A 1 98 ? 21.111 -9.789 -32.136 1.00 86.81 98 GLU A N 1
ATOM 783 C CA . GLU A 1 98 ? 21.145 -11.235 -31.915 1.00 86.81 98 GLU A CA 1
ATOM 784 C C . GLU A 1 98 ? 21.536 -11.996 -33.193 1.00 86.81 98 GLU A C 1
ATOM 786 O O . GLU A 1 98 ? 22.421 -12.856 -33.157 1.00 86.81 98 GLU A O 1
ATOM 791 N N . ASP A 1 99 ? 20.969 -11.627 -34.342 1.00 85.38 99 ASP A N 1
ATOM 792 C CA . ASP A 1 99 ? 21.305 -12.219 -35.641 1.00 85.38 99 ASP A CA 1
ATOM 793 C C . ASP A 1 99 ? 22.781 -11.994 -36.014 1.00 85.38 99 ASP A C 1
ATOM 795 O O . ASP A 1 99 ? 23.452 -12.887 -36.556 1.00 85.38 99 ASP A O 1
ATOM 799 N N . ALA A 1 100 ? 23.324 -10.815 -35.693 1.00 82.06 100 ALA A N 1
ATOM 800 C CA . ALA A 1 100 ? 24.734 -10.502 -35.904 1.00 82.06 100 ALA A CA 1
ATOM 801 C C . ALA A 1 100 ? 25.659 -11.366 -35.023 1.00 82.06 100 ALA A C 1
ATOM 803 O O . ALA A 1 100 ? 26.691 -11.854 -35.500 1.00 82.06 100 ALA A O 1
ATOM 804 N N . GLU A 1 101 ? 25.290 -11.612 -33.761 1.00 80.62 101 GLU A N 1
ATOM 805 C CA . GLU A 1 101 ? 26.048 -12.486 -32.856 1.00 80.62 101 GLU A CA 1
ATOM 806 C C . GLU A 1 101 ? 25.962 -13.968 -33.253 1.00 80.62 101 GLU A C 1
ATOM 808 O O . GLU A 1 101 ? 26.979 -14.672 -33.251 1.00 80.62 101 GLU A O 1
ATOM 813 N N . GLN A 1 102 ? 24.785 -14.453 -33.659 1.00 78.50 102 GLN A N 1
ATOM 814 C CA . GLN A 1 102 ? 24.601 -15.834 -34.120 1.00 78.50 102 GLN A CA 1
ATOM 815 C C . GLN A 1 102 ? 25.391 -16.113 -35.407 1.00 78.50 102 GLN A C 1
ATOM 817 O O . GLN A 1 102 ? 26.047 -17.155 -35.526 1.00 78.50 102 GLN A O 1
ATOM 822 N N . SER A 1 103 ? 25.423 -15.147 -36.328 1.00 70.38 103 SER A N 1
ATOM 823 C CA . SER A 1 103 ? 26.234 -15.219 -37.549 1.00 70.38 103 SER A CA 1
ATOM 824 C C . SER A 1 103 ? 27.740 -15.273 -37.248 1.00 70.38 103 SER A C 1
ATOM 826 O O . SER A 1 103 ? 28.483 -16.010 -37.901 1.00 70.38 103 SER A O 1
ATOM 828 N N . ALA A 1 104 ? 28.206 -14.548 -36.225 1.00 66.44 104 ALA A N 1
ATOM 829 C CA . ALA A 1 104 ? 29.604 -14.569 -35.788 1.00 66.44 104 ALA A CA 1
ATOM 830 C C . ALA A 1 104 ? 29.984 -15.856 -35.024 1.00 66.44 104 ALA A C 1
ATOM 832 O O . ALA A 1 104 ? 31.116 -16.335 -35.137 1.00 66.44 104 ALA A O 1
ATOM 833 N N . SER A 1 105 ? 29.047 -16.434 -34.268 1.00 65.38 105 SER A N 1
ATOM 834 C CA . SER A 1 105 ? 29.219 -17.695 -33.533 1.00 65.38 105 SER A CA 1
ATOM 835 C C . SER A 1 105 ? 29.283 -18.909 -34.471 1.00 65.38 105 SER A C 1
ATOM 837 O O . SER A 1 105 ? 30.184 -19.743 -34.345 1.00 65.38 105 SER A O 1
ATOM 839 N N . GLY A 1 106 ? 28.412 -18.964 -35.487 1.00 60.41 106 GLY A N 1
ATOM 840 C CA . GLY A 1 106 ? 28.422 -20.019 -36.510 1.00 60.41 106 GLY A CA 1
ATOM 841 C C . GLY A 1 106 ? 29.711 -20.061 -37.341 1.00 60.41 106 GLY A C 1
ATOM 842 O O . GLY A 1 106 ? 30.147 -21.133 -37.750 1.00 60.41 106 GLY A O 1
ATOM 843 N N . ALA A 1 107 ? 30.382 -18.918 -37.513 1.00 59.09 107 ALA A N 1
ATOM 844 C CA . ALA A 1 107 ? 31.669 -18.830 -38.203 1.00 59.09 107 ALA A CA 1
ATOM 845 C C . ALA A 1 107 ? 32.867 -19.353 -37.381 1.00 59.09 107 ALA A C 1
ATOM 847 O O . ALA A 1 107 ? 33.929 -19.590 -37.950 1.00 59.09 107 ALA A O 1
ATOM 848 N N . ARG A 1 108 ? 32.733 -19.536 -36.056 1.00 56.22 108 ARG A N 1
ATOM 849 C CA . ARG A 1 108 ? 33.808 -20.065 -35.187 1.00 56.22 108 ARG A CA 1
ATOM 850 C C . ARG A 1 108 ? 33.733 -21.572 -34.928 1.00 56.22 108 ARG A C 1
ATOM 852 O O . ARG A 1 108 ? 34.662 -22.114 -34.333 1.00 56.22 108 ARG A O 1
ATOM 859 N N . ALA A 1 109 ? 32.658 -22.235 -35.349 1.00 54.69 109 ALA A N 1
ATOM 860 C CA . ALA A 1 109 ? 32.443 -23.670 -35.148 1.00 54.69 109 ALA A CA 1
ATOM 861 C C . ALA A 1 109 ? 32.693 -24.527 -36.410 1.00 54.69 109 ALA A C 1
ATOM 863 O O . ALA A 1 109 ? 32.418 -25.727 -36.375 1.00 54.69 109 ALA A O 1
ATOM 864 N N . ALA A 1 110 ? 33.194 -23.926 -37.498 1.00 46.41 110 ALA A N 1
ATOM 865 C CA . ALA A 1 110 ? 33.475 -24.574 -38.784 1.00 46.41 110 ALA A CA 1
ATOM 866 C C . ALA A 1 110 ? 34.980 -24.730 -39.051 1.00 46.41 110 ALA A C 1
ATOM 868 O O . ALA A 1 110 ? 35.745 -23.808 -38.685 1.00 46.41 110 ALA A O 1
#

Foldseek 3Di:
DDDDDDDDDDDDPDPDDDDDPPPDDPPPPPPPDDDDDPDDDDPVVQVVLCVVCVVVVHDSVVSVVVVVCCVVVVVVVVVVVVVVVVCVVCVVVVVVVVVVVVVVVVVVVD

pLDDT: mean 76.94, std 20.22, range [41.94, 98.12]

Organism: Streptomyces avermitilis (NCBI:txid33903)

Radius of gyration: 37.02 Å; chains: 1; bounding box: 54×68×117 Å

Secondary structure (DSSP, 8-state):
---------------------------SSS-TT-PPP-----HHHHHHHHHHHHHTT--HHHHHHHHHHHHHHHHHHHHHHHHHHHHHHHHHHHHHHHHHHHHHHHTT--

Sequence (110 aa):
MRDRRHLPQKRREHATPEHLTRHGNSCYHAGMAKTQSGARIDQDVMELAKARARDRGQSIGDYIAHLVREDADGLRVRGLDAARRFLDEHQAVFDEVEDAEQSASGARAA